Protein AF-A0A536QPN7-F1 (afdb_monomer)

pLDDT: mean 80.23, std 13.14, range [37.16, 93.56]

Mean predicted aligned error: 8.4 Å

Nearest PDB structures (foldseek):
  2i8d-assembly1_B  TM=7.248E-01  e=3.003E-04  Lacticaseibacillus casei
  2oc6-assembly2_B  TM=7.639E-01  e=1.437E-03  Bacillus subtilis
  2kl4-assembly1_A  TM=8.973E-01  e=5.919E-02  Halalkalibacterium halodurans
  2joi-assembly1_A  TM=4.613E-01  e=2.438E+00  Thermoplasma acidophilum
  1wdt-assembly1_A  TM=2.535E-01  e=4.997E+00  Thermus thermophilus

Foldseek 3Di:
DDDDPDPQDFFPVSQLVVDDPVCSVVVVVLVVLLCVLCVQWDWGADPSWTFTDHPRDTAKTWHDDPPDIDIDGDDDVSVVSSVVSVVVVVVVVVVVD

Secondary structure (DSSP, 8-state):
---------SSHHHHHHHS-HHHHHHHHHHHHHHHHH-TTPEEEEETTEEEEEETTEEEEEEEE-SSSEEEEES-HHHHHHHHHHHHHHHHHHHTT-

Sequence (97 aa):
MERAPTKAPATIDEYLTRVSPRFRSQLRGLRRTIRQAAPRATESISYGIPTFKQDDARLIYFSAAKNHVAIHMVRKALLTRIVKARLAEIRSKTKRR

Solvent-accessible surface area (backbone atoms only — not comparable to full-atom values): 5802 Å² total; per-residue (Å²): 135,86,78,73,88,73,71,71,45,80,40,55,69,57,44,45,71,73,40,57,76,85,52,34,61,55,52,51,50,48,52,53,50,48,44,70,67,38,72,82,44,42,84,43,52,56,98,66,33,35,30,32,35,42,92,95,38,67,42,40,37,48,49,78,55,101,90,48,77,48,75,49,76,69,44,74,75,57,49,56,50,43,52,51,52,51,52,51,55,51,53,58,59,60,71,74,106

Radius of gyration: 14.74 Å; Cα contacts (8 Å, |Δi|>4): 104; chains: 1; bounding box: 40×22×46 Å

Structure (mmCIF, N/CA/C/O backbone):
data_AF-A0A536QPN7-F1
#
_entry.id   AF-A0A536QPN7-F1
#
loop_
_atom_site.group_PDB
_atom_site.id
_atom_site.type_symbol
_atom_site.label_atom_id
_atom_site.label_alt_id
_atom_site.label_comp_id
_atom_site.label_asym_id
_atom_site.label_entity_id
_atom_site.label_seq_id
_atom_site.pdbx_PDB_ins_code
_atom_site.Cartn_x
_atom_site.Cartn_y
_atom_site.Cartn_z
_atom_site.occupancy
_atom_site.B_iso_or_equiv
_atom_site.auth_seq_id
_atom_site.auth_comp_id
_atom_site.auth_asym_id
_atom_site.auth_atom_id
_atom_site.pdbx_PDB_model_num
ATOM 1 N N . MET A 1 1 ? 9.042 -5.383 -29.634 1.00 39.06 1 MET A N 1
ATOM 2 C CA . MET A 1 1 ? 8.973 -6.147 -28.369 1.00 39.06 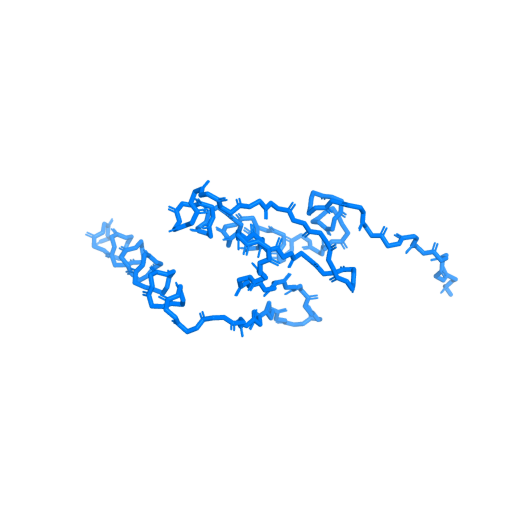1 MET A CA 1
ATOM 3 C C . MET A 1 1 ? 7.522 -6.201 -27.932 1.00 39.06 1 MET A C 1
ATOM 5 O O . MET A 1 1 ? 6.992 -5.221 -27.421 1.00 39.06 1 MET A O 1
ATOM 9 N N . GLU A 1 2 ? 6.876 -7.315 -28.243 1.00 37.16 2 GLU A N 1
ATOM 10 C CA . GLU A 1 2 ? 5.467 -7.590 -27.977 1.00 37.16 2 GLU A CA 1
ATOM 11 C C . GLU A 1 2 ? 5.229 -7.700 -26.466 1.00 37.16 2 GLU A C 1
ATOM 13 O O . GLU A 1 2 ? 5.868 -8.496 -25.779 1.00 37.16 2 GLU A O 1
ATOM 18 N N . ARG A 1 3 ? 4.354 -6.859 -25.909 1.00 43.88 3 ARG A N 1
ATOM 19 C CA . ARG A 1 3 ? 3.898 -7.011 -24.524 1.00 43.88 3 ARG A CA 1
ATOM 20 C C . ARG A 1 3 ? 2.680 -7.922 -24.546 1.00 43.88 3 ARG A C 1
ATOM 22 O O . ARG A 1 3 ? 1.590 -7.463 -24.868 1.00 43.88 3 ARG A O 1
ATOM 29 N N . ALA A 1 4 ? 2.869 -9.190 -24.188 1.00 47.16 4 ALA A N 1
ATOM 30 C CA . ALA A 1 4 ? 1.764 -10.110 -23.938 1.00 47.16 4 ALA A CA 1
ATOM 31 C C . ALA A 1 4 ? 0.751 -9.478 -22.956 1.00 47.16 4 ALA A C 1
ATOM 33 O O . ALA A 1 4 ? 1.179 -8.788 -22.015 1.00 47.16 4 ALA A O 1
ATOM 34 N N . PRO A 1 5 ? -0.568 -9.701 -23.128 1.00 46.91 5 PRO A N 1
ATOM 35 C CA . PRO A 1 5 ? -1.580 -9.193 -22.212 1.00 46.91 5 PRO A CA 1
ATOM 36 C C . PRO A 1 5 ? -1.383 -9.875 -20.857 1.00 46.91 5 PRO A C 1
ATOM 38 O O . PRO A 1 5 ? -1.822 -10.995 -20.608 1.00 46.91 5 PRO A O 1
ATOM 41 N N . THR A 1 6 ? -0.640 -9.223 -19.969 1.00 63.62 6 THR A N 1
ATOM 42 C CA . THR A 1 6 ? -0.314 -9.776 -18.659 1.00 63.62 6 THR A CA 1
ATOM 43 C C . THR A 1 6 ? -1.540 -9.582 -17.784 1.00 63.62 6 THR A C 1
ATOM 45 O O . THR A 1 6 ? -1.779 -8.489 -17.271 1.00 63.62 6 THR A O 1
ATOM 48 N N . LYS A 1 7 ? -2.339 -10.650 -17.654 1.00 77.69 7 LYS A N 1
ATOM 49 C CA . LYS A 1 7 ? -3.511 -10.749 -16.771 1.00 77.69 7 LYS A CA 1
ATOM 50 C C . LYS A 1 7 ? -3.265 -9.990 -15.468 1.00 77.69 7 LYS A C 1
ATOM 52 O O . LYS A 1 7 ? -2.187 -10.131 -14.887 1.00 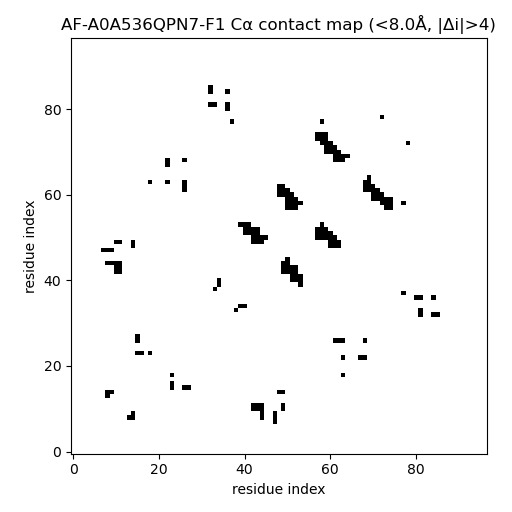77.69 7 LYS A O 1
ATOM 57 N N . ALA A 1 8 ? -4.222 -9.175 -15.024 1.00 82.00 8 ALA A N 1
ATOM 58 C CA . ALA A 1 8 ? -4.075 -8.394 -13.795 1.00 82.00 8 ALA A CA 1
ATOM 59 C C . ALA A 1 8 ? -3.676 -9.305 -12.614 1.00 82.00 8 ALA A C 1
ATOM 61 O O . ALA A 1 8 ? -4.182 -10.426 -12.533 1.00 82.00 8 ALA A O 1
ATOM 62 N N . PRO A 1 9 ? -2.757 -8.865 -11.733 1.00 87.06 9 PRO A N 1
ATOM 63 C CA . PRO A 1 9 ? -2.328 -9.683 -10.608 1.00 87.06 9 PRO A CA 1
ATOM 64 C C . PRO A 1 9 ? -3.512 -9.947 -9.677 1.00 87.06 9 PRO A C 1
ATOM 66 O O . PRO A 1 9 ? -4.274 -9.031 -9.368 1.00 87.06 9 PRO A O 1
ATOM 69 N N . ALA A 1 10 ? -3.659 -11.187 -9.224 1.00 89.06 10 ALA A N 1
ATOM 70 C CA . ALA A 1 10 ? -4.705 -11.578 -8.285 1.00 89.06 10 ALA A CA 1
ATOM 71 C C . ALA A 1 10 ? -4.298 -11.302 -6.830 1.00 89.06 10 ALA A C 1
ATOM 73 O O . ALA A 1 10 ? -5.152 -11.112 -5.966 1.00 89.06 10 ALA A O 1
ATOM 74 N N . THR A 1 11 ? -2.990 -11.258 -6.551 1.00 92.69 11 THR A N 1
ATOM 75 C CA . THR A 1 11 ? -2.446 -11.088 -5.198 1.00 92.69 11 THR A CA 1
ATOM 76 C C . THR A 1 11 ? -1.348 -10.029 -5.141 1.00 92.69 11 THR A C 1
ATOM 78 O O . THR A 1 11 ? -0.725 -9.674 -6.145 1.00 92.69 11 THR A O 1
ATOM 81 N N . ILE A 1 12 ? -1.081 -9.522 -3.932 1.00 92.31 12 ILE A N 1
ATOM 82 C CA . ILE A 1 12 ? 0.020 -8.576 -3.696 1.00 92.31 12 ILE A CA 1
ATOM 83 C C . ILE A 1 12 ? 1.369 -9.238 -3.993 1.00 92.31 12 ILE A C 1
ATOM 85 O O . ILE A 1 12 ? 2.257 -8.587 -4.536 1.00 92.31 12 ILE A O 1
ATOM 89 N N . ASP A 1 13 ? 1.528 -10.525 -3.686 1.00 92.62 13 ASP A N 1
ATOM 90 C CA . ASP A 1 13 ? 2.747 -11.270 -4.000 1.00 92.62 13 ASP A CA 1
ATOM 91 C C . ASP A 1 13 ? 2.994 -11.338 -5.511 1.00 92.62 13 ASP A C 1
ATOM 93 O O . ASP A 1 13 ? 4.093 -11.023 -5.965 1.00 92.62 13 ASP A O 1
ATOM 97 N N . GLU A 1 14 ? 1.956 -11.617 -6.302 1.00 91.06 14 GLU A N 1
ATOM 98 C CA . GLU A 1 14 ? 2.037 -11.600 -7.765 1.00 91.06 14 GLU A CA 1
ATOM 99 C C . GLU A 1 14 ? 2.311 -10.196 -8.326 1.00 91.06 14 GLU A C 1
ATOM 101 O O . GLU A 1 14 ? 3.052 -10.033 -9.295 1.00 91.06 14 GLU A O 1
ATOM 106 N N . TYR A 1 15 ? 1.771 -9.146 -7.705 1.00 92.56 15 TYR A N 1
ATOM 107 C CA . TYR A 1 15 ? 2.150 -7.780 -8.058 1.00 92.56 15 TYR A CA 1
ATOM 108 C C . TYR A 1 15 ? 3.643 -7.531 -7.782 1.00 92.56 15 TYR A C 1
ATOM 110 O O . TYR A 1 15 ? 4.357 -6.988 -8.625 1.00 92.56 15 TYR A O 1
ATOM 118 N N . LEU A 1 16 ? 4.152 -7.962 -6.623 1.00 91.12 16 LEU A N 1
ATOM 119 C CA . LEU A 1 16 ? 5.542 -7.747 -6.215 1.00 91.12 16 LEU A CA 1
ATOM 120 C C . LEU A 1 16 ? 6.552 -8.490 -7.099 1.00 91.12 16 LEU A C 1
ATOM 122 O O . LEU A 1 16 ? 7.650 -7.964 -7.302 1.00 91.12 16 LEU A O 1
ATOM 126 N N . THR A 1 17 ? 6.223 -9.668 -7.642 1.00 90.69 17 THR A N 1
ATOM 127 C CA . THR A 1 17 ? 7.107 -10.375 -8.591 1.00 90.69 17 THR A CA 1
ATOM 128 C C . THR A 1 17 ? 7.293 -9.584 -9.885 1.00 90.69 17 THR A C 1
ATOM 130 O O . THR A 1 17 ? 8.400 -9.544 -10.420 1.00 90.69 17 THR A O 1
ATOM 133 N N . ARG A 1 18 ? 6.252 -8.872 -10.328 1.00 88.62 18 ARG A N 1
ATOM 134 C CA . ARG A 1 18 ? 6.247 -8.053 -11.552 1.00 88.62 18 ARG A CA 1
ATOM 135 C C . ARG A 1 18 ? 6.917 -6.688 -11.383 1.00 88.62 18 ARG A C 1
ATOM 137 O O . ARG A 1 18 ? 7.314 -6.070 -12.367 1.00 88.62 18 ARG A O 1
ATOM 144 N N . VAL A 1 19 ? 7.059 -6.204 -10.150 1.00 87.81 19 VAL A N 1
ATOM 145 C CA . VAL A 1 19 ? 7.769 -4.951 -9.855 1.00 87.81 19 VAL A CA 1
ATOM 146 C C . VAL A 1 19 ? 9.280 -5.149 -9.972 1.00 87.81 19 VAL A C 1
ATOM 148 O O . VAL A 1 19 ? 9.815 -6.196 -9.598 1.00 87.81 19 VAL A O 1
ATOM 151 N N . SER A 1 20 ? 9.983 -4.118 -10.452 1.00 85.69 20 SER A N 1
ATOM 152 C CA . SER A 1 20 ? 11.441 -4.132 -10.548 1.00 85.69 20 SER A CA 1
ATOM 153 C C . SER A 1 20 ? 12.100 -4.377 -9.176 1.00 85.69 20 SER A C 1
ATOM 155 O O . SER A 1 20 ? 11.600 -3.912 -8.143 1.00 85.69 20 SER A O 1
ATOM 157 N N . PRO A 1 21 ? 13.252 -5.072 -9.127 1.00 84.88 21 PRO A N 1
ATOM 158 C CA . PRO A 1 21 ? 13.916 -5.408 -7.865 1.00 84.88 21 PRO A CA 1
ATOM 159 C C . PRO A 1 21 ? 14.175 -4.197 -6.957 1.00 84.88 21 PRO A C 1
ATOM 161 O O . PRO A 1 21 ? 14.034 -4.309 -5.738 1.00 84.88 21 PRO A O 1
ATOM 164 N N . ARG A 1 22 ? 14.466 -3.032 -7.559 1.00 84.38 22 ARG A N 1
ATOM 165 C CA . ARG A 1 22 ? 14.703 -1.754 -6.869 1.00 84.38 22 ARG A CA 1
ATOM 166 C C . ARG A 1 22 ? 13.555 -1.365 -5.935 1.00 84.38 22 ARG A C 1
ATOM 168 O O . ARG A 1 22 ? 13.808 -0.990 -4.795 1.00 84.38 22 ARG A O 1
ATOM 175 N N . PHE A 1 23 ? 12.308 -1.471 -6.395 1.00 87.38 23 PHE A N 1
ATOM 176 C CA . PHE A 1 23 ? 11.135 -1.057 -5.615 1.00 87.38 23 PHE A CA 1
ATOM 177 C C . PHE A 1 23 ? 10.534 -2.202 -4.797 1.00 87.38 23 PHE A C 1
ATOM 179 O O . PHE A 1 23 ? 9.848 -1.963 -3.803 1.00 87.38 23 PHE A O 1
ATOM 186 N N . ARG A 1 24 ? 10.813 -3.460 -5.159 1.00 90.31 24 ARG A N 1
ATOM 187 C CA . ARG A 1 24 ? 10.250 -4.639 -4.487 1.00 90.31 24 ARG A CA 1
ATOM 188 C C . ARG A 1 24 ? 10.578 -4.682 -2.991 1.00 90.31 24 ARG A C 1
ATOM 190 O O . ARG A 1 24 ? 9.710 -5.003 -2.182 1.00 90.31 24 ARG A O 1
ATOM 197 N N . SER A 1 25 ? 11.809 -4.341 -2.603 1.00 88.12 25 SER A N 1
ATOM 198 C CA . SER A 1 25 ? 12.216 -4.284 -1.188 1.00 88.12 25 SER A CA 1
ATOM 199 C C . SER A 1 25 ? 11.456 -3.203 -0.413 1.00 88.12 25 SER A C 1
ATOM 201 O O . SER A 1 25 ? 10.982 -3.456 0.695 1.00 88.12 25 SER A O 1
ATOM 203 N N . GLN A 1 26 ? 11.275 -2.031 -1.023 1.00 88.31 26 GLN A N 1
ATOM 204 C CA . GLN A 1 26 ? 10.563 -0.900 -0.434 1.00 88.31 26 GLN A CA 1
ATOM 205 C C . GLN A 1 26 ? 9.072 -1.211 -0.261 1.00 88.31 26 GLN A C 1
ATOM 207 O O . GLN A 1 26 ? 8.531 -0.997 0.823 1.00 88.31 26 GLN A O 1
ATOM 212 N N . LEU A 1 27 ? 8.425 -1.791 -1.278 1.00 90.25 27 LEU A N 1
ATOM 213 C CA . LEU A 1 27 ? 7.016 -2.189 -1.207 1.00 90.25 27 LEU A CA 1
ATOM 214 C C . LEU A 1 27 ? 6.777 -3.315 -0.192 1.00 90.25 27 LEU A C 1
ATOM 216 O O . LEU A 1 27 ? 5.777 -3.282 0.520 1.00 90.25 27 LEU A O 1
ATOM 220 N N . ARG A 1 28 ? 7.701 -4.281 -0.060 1.00 92.31 28 ARG A N 1
ATOM 221 C CA . ARG A 1 28 ? 7.637 -5.286 1.020 1.00 92.31 28 ARG A CA 1
ATOM 222 C C . ARG A 1 28 ? 7.722 -4.643 2.400 1.00 92.31 28 ARG A C 1
ATOM 224 O O . ARG A 1 28 ? 6.962 -5.012 3.293 1.00 92.31 28 ARG A O 1
ATOM 231 N N . GLY A 1 29 ? 8.625 -3.676 2.566 1.00 89.69 29 GLY A N 1
ATOM 232 C CA . GLY A 1 29 ? 8.723 -2.892 3.795 1.00 89.69 29 GLY A CA 1
ATOM 233 C C . GLY A 1 29 ? 7.407 -2.183 4.108 1.00 89.69 29 GLY A C 1
ATOM 234 O O . GLY A 1 29 ? 6.893 -2.309 5.215 1.00 89.69 29 GLY A O 1
ATOM 235 N N . LEU A 1 30 ? 6.814 -1.529 3.107 1.00 88.31 30 LEU A N 1
ATOM 236 C CA . LEU A 1 30 ? 5.538 -0.837 3.250 1.00 88.31 30 LEU A CA 1
ATOM 237 C C . LEU A 1 30 ? 4.389 -1.794 3.607 1.00 88.31 30 LEU A C 1
ATOM 239 O O . LEU A 1 30 ? 3.658 -1.517 4.555 1.00 88.31 30 LEU A O 1
ATOM 243 N N . ARG A 1 31 ? 4.270 -2.945 2.926 1.00 91.44 31 ARG A N 1
ATOM 244 C CA . ARG A 1 31 ? 3.290 -4.004 3.247 1.00 91.44 31 ARG A CA 1
ATOM 245 C C . ARG A 1 31 ? 3.394 -4.422 4.714 1.00 91.44 31 ARG A C 1
ATOM 247 O O . ARG A 1 31 ? 2.383 -4.463 5.411 1.00 91.44 31 ARG A O 1
ATOM 254 N N . ARG A 1 32 ? 4.615 -4.669 5.205 1.00 91.06 32 ARG A N 1
ATOM 255 C CA . ARG A 1 32 ? 4.861 -5.024 6.612 1.00 91.06 32 ARG A CA 1
ATOM 256 C C . ARG A 1 32 ? 4.431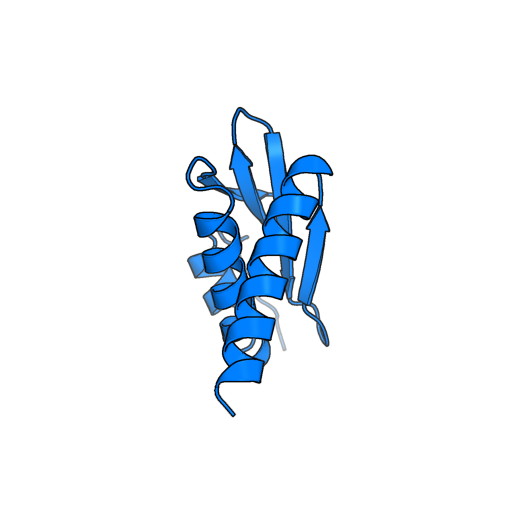 -3.908 7.563 1.00 91.06 32 ARG A C 1
ATOM 258 O O . ARG A 1 32 ? 3.733 -4.187 8.533 1.00 91.06 32 ARG A O 1
ATOM 265 N N . THR A 1 33 ? 4.816 -2.662 7.289 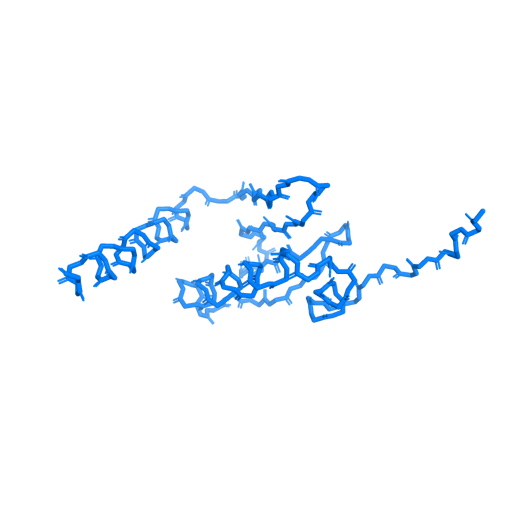1.00 88.12 33 THR A N 1
ATOM 266 C CA . THR A 1 33 ? 4.452 -1.513 8.131 1.00 88.12 33 THR A CA 1
ATOM 267 C C . THR A 1 33 ? 2.937 -1.312 8.187 1.00 88.12 33 THR A C 1
ATOM 269 O O . THR A 1 33 ? 2.395 -1.096 9.269 1.00 88.12 33 THR A O 1
ATOM 272 N N . ILE A 1 34 ? 2.235 -1.422 7.054 1.00 85.56 34 ILE A N 1
ATOM 273 C CA . ILE A 1 34 ? 0.771 -1.294 7.011 1.00 85.56 34 ILE A CA 1
ATOM 274 C C . ILE A 1 34 ? 0.118 -2.406 7.833 1.00 85.56 34 ILE A C 1
ATOM 276 O O . ILE A 1 34 ? -0.735 -2.118 8.668 1.00 85.56 34 ILE A O 1
ATOM 280 N N . ARG A 1 35 ? 0.565 -3.655 7.664 1.00 88.62 35 ARG A N 1
ATOM 281 C CA . ARG A 1 35 ? 0.039 -4.807 8.405 1.00 88.62 35 ARG A CA 1
ATOM 282 C C . ARG A 1 35 ? 0.262 -4.689 9.916 1.00 88.62 35 ARG A C 1
ATOM 284 O O . ARG A 1 35 ? -0.609 -5.059 10.690 1.00 88.62 35 ARG A O 1
ATOM 291 N N . GLN A 1 36 ? 1.389 -4.121 10.346 1.00 87.12 36 GLN A N 1
ATOM 292 C CA . GLN A 1 36 ? 1.636 -3.819 11.762 1.00 87.12 36 GLN A CA 1
ATOM 293 C C . GLN A 1 36 ? 0.743 -2.684 12.285 1.00 87.12 36 GLN A C 1
ATOM 295 O O . GLN A 1 36 ? 0.252 -2.748 13.409 1.00 87.12 36 GLN A O 1
ATOM 300 N N . ALA A 1 37 ? 0.518 -1.640 11.484 1.00 83.69 37 ALA A N 1
ATOM 301 C CA . ALA A 1 37 ? -0.298 -0.494 11.886 1.00 83.69 37 ALA A CA 1
ATOM 302 C C . ALA A 1 37 ? -1.809 -0.805 11.910 1.00 83.69 37 ALA A C 1
ATOM 304 O O . ALA A 1 37 ? -2.537 -0.242 12.742 1.00 83.69 37 ALA A O 1
ATOM 305 N N . ALA A 1 38 ? -2.260 -1.686 11.011 1.00 84.19 38 ALA A N 1
ATOM 306 C CA . ALA A 1 38 ? -3.638 -2.134 10.826 1.00 84.19 38 ALA A CA 1
ATOM 307 C C . ALA A 1 38 ? -3.712 -3.675 10.733 1.00 84.19 38 ALA A C 1
ATOM 309 O O . ALA A 1 38 ? -3.939 -4.219 9.653 1.00 84.19 38 ALA A O 1
ATOM 310 N N . PRO A 1 39 ? -3.558 -4.398 11.857 1.00 86.44 39 PRO A N 1
ATOM 311 C CA . PRO A 1 39 ? -3.535 -5.866 11.867 1.00 86.44 39 PRO A CA 1
ATOM 312 C C . PRO A 1 39 ? -4.868 -6.513 11.473 1.00 86.44 39 PRO A C 1
ATOM 314 O O . PRO A 1 39 ? -4.889 -7.673 11.081 1.00 86.44 39 PRO A O 1
ATOM 317 N N . ARG A 1 40 ? -5.976 -5.765 11.555 1.00 87.31 40 ARG A N 1
ATOM 318 C CA . ARG A 1 40 ? -7.309 -6.210 11.121 1.00 87.31 40 ARG A CA 1
ATOM 319 C C . ARG A 1 40 ? -7.551 -6.009 9.622 1.00 87.31 40 ARG A C 1
ATOM 321 O O . ARG A 1 40 ? -8.574 -6.449 9.111 1.00 87.31 40 ARG A O 1
ATOM 328 N N . ALA A 1 41 ? -6.651 -5.320 8.921 1.00 88.94 41 ALA A N 1
ATOM 329 C CA . ALA A 1 41 ? -6.804 -5.084 7.497 1.00 88.94 41 ALA A CA 1
ATOM 330 C C . ALA A 1 41 ? -6.400 -6.320 6.684 1.00 88.94 41 ALA A C 1
ATOM 332 O O . ALA A 1 41 ? -5.366 -6.941 6.922 1.00 88.94 41 ALA A O 1
ATOM 333 N N . THR A 1 42 ? -7.209 -6.628 5.680 1.00 91.50 42 THR A N 1
ATOM 334 C CA . THR A 1 42 ? -6.991 -7.700 4.710 1.00 91.50 42 THR A CA 1
ATOM 335 C C . THR A 1 42 ? -6.300 -7.160 3.466 1.00 91.50 42 THR A C 1
ATOM 337 O O . THR A 1 42 ? -6.525 -6.022 3.044 1.00 91.50 42 THR A O 1
ATOM 340 N N . GLU A 1 43 ? -5.428 -7.975 2.887 1.00 93.31 43 GLU A N 1
ATOM 341 C CA . GLU A 1 43 ? -4.738 -7.670 1.638 1.00 93.31 43 GLU A CA 1
ATOM 342 C C . GLU A 1 43 ? -5.663 -7.941 0.449 1.00 93.31 43 GLU A C 1
ATOM 344 O O . GLU A 1 43 ? -6.357 -8.953 0.408 1.00 93.31 43 GLU A O 1
ATOM 349 N N . SER A 1 44 ? -5.680 -7.038 -0.528 1.00 92.50 44 SER A N 1
ATOM 350 C CA . SER A 1 44 ? -6.510 -7.168 -1.724 1.00 92.50 44 SER A CA 1
ATOM 351 C C . SER A 1 44 ? -5.849 -6.484 -2.923 1.00 92.50 44 SER A C 1
ATOM 353 O O . SER A 1 44 ? -4.933 -5.673 -2.768 1.00 92.50 44 SER A O 1
ATOM 355 N N . ILE A 1 45 ? -6.319 -6.800 -4.128 1.00 91.75 45 ILE A N 1
ATOM 356 C CA . ILE A 1 45 ? -5.992 -6.075 -5.356 1.00 91.75 45 ILE A CA 1
ATOM 357 C C . ILE A 1 45 ? -7.265 -5.388 -5.850 1.00 91.75 45 ILE A C 1
ATOM 359 O O . ILE A 1 45 ? -8.307 -6.019 -5.997 1.00 91.75 45 ILE A O 1
ATOM 363 N N . SER A 1 46 ? -7.182 -4.092 -6.141 1.00 89.56 46 SER A N 1
ATOM 364 C CA . SER A 1 46 ? -8.273 -3.336 -6.761 1.00 89.56 46 SER A CA 1
ATOM 365 C C . SER A 1 46 ? -7.679 -2.443 -7.843 1.00 89.56 46 SER A C 1
ATOM 367 O O . SER A 1 46 ? -6.661 -1.796 -7.616 1.00 89.56 46 SER A O 1
ATOM 369 N N . TYR A 1 47 ? -8.285 -2.443 -9.034 1.00 87.94 47 TYR A N 1
ATOM 370 C CA . TYR A 1 47 ? -7.736 -1.787 -10.234 1.00 87.94 47 TYR A CA 1
ATOM 371 C C . TYR A 1 47 ? -6.324 -2.272 -10.621 1.00 87.94 47 TYR A C 1
ATOM 373 O O . TYR A 1 47 ? -5.522 -1.514 -11.156 1.00 87.94 47 TYR A O 1
ATOM 381 N N . GLY A 1 48 ? -5.983 -3.527 -10.302 1.00 88.25 48 GLY A N 1
ATOM 382 C CA . GLY A 1 48 ? -4.633 -4.068 -10.511 1.00 88.25 48 GLY A CA 1
ATOM 383 C C . GLY A 1 48 ? -3.570 -3.513 -9.551 1.00 88.25 48 GLY A C 1
ATOM 384 O O . GLY A 1 48 ? -2.384 -3.779 -9.741 1.00 88.25 48 GLY A O 1
ATOM 385 N N . ILE A 1 49 ? -3.976 -2.758 -8.524 1.00 90.25 49 ILE A N 1
ATOM 386 C CA . ILE A 1 49 ? -3.086 -2.123 -7.550 1.00 90.25 49 ILE A CA 1
ATOM 387 C C . ILE A 1 49 ? -3.268 -2.776 -6.168 1.00 90.25 49 ILE A C 1
ATOM 389 O O . ILE A 1 49 ? -4.409 -2.958 -5.725 1.00 90.25 49 ILE A O 1
ATOM 393 N N . PRO A 1 50 ? -2.170 -3.092 -5.453 1.00 93.56 50 PRO A N 1
ATOM 394 C CA . PRO A 1 50 ? -2.209 -3.518 -4.060 1.00 93.56 50 PRO A CA 1
ATOM 395 C C . PRO A 1 50 ? -2.939 -2.538 -3.152 1.00 93.56 50 PRO A C 1
ATOM 397 O O . PRO A 1 50 ? -2.635 -1.342 -3.120 1.00 93.56 50 PRO A O 1
ATOM 400 N N . THR A 1 51 ? -3.874 -3.064 -2.368 1.00 92.69 51 THR A N 1
ATOM 401 C CA . THR A 1 51 ? -4.622 -2.304 -1.375 1.00 92.69 51 THR A CA 1
ATOM 402 C C . THR A 1 51 ? -4.841 -3.101 -0.096 1.00 92.69 51 THR A C 1
ATOM 404 O O . THR A 1 51 ? -4.766 -4.329 -0.079 1.00 92.69 51 THR A O 1
ATOM 407 N N . PHE A 1 52 ? -5.117 -2.381 0.988 1.00 90.19 52 PHE A N 1
ATOM 408 C CA . PHE A 1 52 ? -5.592 -2.962 2.237 1.00 90.19 52 PHE A CA 1
ATOM 409 C C . PHE A 1 52 ? -7.036 -2.538 2.493 1.00 90.19 52 PHE A C 1
ATOM 411 O O . PHE A 1 52 ? -7.366 -1.353 2.383 1.00 90.19 52 PHE A O 1
ATOM 418 N N . LYS A 1 53 ? -7.880 -3.499 2.865 1.00 87.88 53 LYS A N 1
ATOM 419 C CA . LYS A 1 53 ? -9.307 -3.320 3.148 1.00 87.88 53 LYS A CA 1
ATOM 420 C C . LYS A 1 53 ? -9.601 -3.715 4.594 1.00 87.88 53 LYS A C 1
ATOM 422 O O . LYS A 1 53 ? -9.148 -4.756 5.056 1.00 87.88 53 LYS A O 1
ATOM 427 N N . GLN A 1 54 ? -10.372 -2.904 5.306 1.00 85.81 54 GLN A N 1
ATOM 428 C CA . GLN A 1 54 ? -10.879 -3.233 6.640 1.00 85.81 54 GLN A CA 1
ATOM 429 C C . GLN A 1 54 ? -12.297 -2.682 6.766 1.00 85.81 54 GLN A C 1
ATOM 431 O O . GLN A 1 54 ? -12.530 -1.541 6.355 1.00 85.81 54 GLN A O 1
ATOM 436 N N . ASP A 1 55 ? -13.212 -3.480 7.321 1.00 82.94 55 ASP A N 1
ATOM 437 C CA . ASP A 1 55 ? -14.616 -3.102 7.540 1.00 82.94 55 ASP A CA 1
ATOM 438 C C . ASP A 1 55 ? -15.242 -2.527 6.256 1.00 82.94 55 ASP A C 1
ATOM 440 O O . ASP A 1 55 ? -15.645 -1.370 6.178 1.00 82.94 55 ASP A O 1
ATOM 444 N N . ASP A 1 56 ? -15.143 -3.309 5.185 1.00 78.50 56 ASP A N 1
ATOM 445 C CA . ASP A 1 56 ? -15.577 -2.998 3.823 1.00 78.50 56 ASP A CA 1
ATOM 446 C C . ASP A 1 56 ? -14.972 -1.800 3.081 1.00 78.50 56 ASP A C 1
ATOM 448 O O . ASP A 1 56 ? -15.131 -1.691 1.862 1.00 78.50 56 ASP A O 1
ATOM 452 N N . ALA A 1 57 ? -14.145 -0.985 3.732 1.00 82.00 57 ALA A N 1
ATOM 453 C CA . ALA A 1 57 ? -13.524 0.163 3.086 1.00 82.00 57 ALA A CA 1
ATOM 454 C C . ALA A 1 57 ? -12.010 0.021 2.889 1.00 82.00 57 ALA A C 1
ATOM 456 O O . ALA A 1 57 ? -11.259 -0.478 3.733 1.00 82.00 57 ALA A O 1
ATOM 457 N N . ARG A 1 58 ? -11.558 0.515 1.731 1.00 86.25 58 ARG A N 1
ATOM 458 C CA . ARG A 1 58 ? -10.141 0.603 1.372 1.00 86.25 58 ARG A CA 1
ATOM 459 C C . ARG A 1 58 ? -9.455 1.628 2.257 1.00 86.25 58 ARG A C 1
ATOM 461 O O . ARG A 1 58 ? -10.012 2.676 2.576 1.00 86.25 58 ARG A O 1
ATOM 468 N N . LEU A 1 59 ? -8.238 1.311 2.655 1.00 84.44 59 LEU A N 1
ATOM 469 C CA . LEU A 1 59 ? -7.445 2.131 3.558 1.00 84.44 59 LEU A CA 1
ATOM 470 C C . LEU A 1 59 ? -6.358 2.879 2.796 1.00 84.44 59 LEU A C 1
ATOM 472 O O . LEU A 1 59 ? -6.209 4.098 2.916 1.00 84.44 59 LEU A O 1
ATOM 476 N N . ILE A 1 60 ? -5.603 2.122 2.010 1.00 87.88 60 ILE A N 1
ATOM 477 C CA . ILE A 1 60 ? -4.398 2.577 1.338 1.00 87.88 60 ILE A CA 1
ATOM 478 C C . ILE A 1 60 ? -4.184 1.745 0.081 1.00 87.88 60 ILE A C 1
ATOM 480 O O . ILE A 1 60 ? -4.431 0.540 0.076 1.00 87.88 60 ILE A O 1
ATOM 484 N N . TYR A 1 61 ? -3.716 2.401 -0.966 1.00 90.19 61 TYR A N 1
ATOM 485 C CA . TYR A 1 61 ? -3.164 1.794 -2.163 1.00 90.19 61 TYR A CA 1
ATOM 486 C C . TYR A 1 61 ? -1.683 2.120 -2.231 1.00 90.19 61 TYR A C 1
ATOM 488 O O . TYR A 1 61 ? -1.268 3.216 -1.848 1.00 90.19 61 TYR A O 1
ATOM 496 N N . PHE A 1 62 ? -0.889 1.192 -2.741 1.00 90.56 62 PHE A N 1
ATOM 497 C CA . PHE A 1 62 ? 0.534 1.421 -2.937 1.00 90.56 62 PHE A CA 1
ATOM 498 C C . PHE A 1 62 ? 1.012 0.737 -4.213 1.00 90.56 62 PHE A C 1
ATOM 500 O O . PHE A 1 62 ? 0.649 -0.404 -4.492 1.00 90.56 62 PHE A O 1
ATOM 507 N N . SER A 1 63 ? 1.811 1.447 -5.005 1.00 89.81 63 SER A N 1
ATOM 508 C CA . SER A 1 63 ? 2.265 0.987 -6.317 1.00 89.81 63 SER A CA 1
ATOM 509 C C . SER A 1 63 ? 3.696 1.434 -6.611 1.00 89.81 63 SER A C 1
ATOM 511 O O . SER A 1 63 ? 4.206 2.386 -6.019 1.00 89.81 63 SER A O 1
ATOM 513 N N . ALA A 1 64 ? 4.365 0.735 -7.525 1.00 88.94 64 ALA A N 1
ATOM 514 C CA . ALA A 1 64 ? 5.615 1.194 -8.117 1.00 88.94 64 ALA A CA 1
ATOM 515 C C . ALA A 1 64 ? 5.343 1.862 -9.469 1.00 88.94 64 ALA A C 1
ATOM 517 O O . ALA A 1 64 ? 4.733 1.266 -10.356 1.00 88.94 64 ALA A O 1
ATOM 518 N N . ALA A 1 65 ? 5.843 3.084 -9.624 1.00 82.19 65 ALA A N 1
ATOM 519 C CA . ALA A 1 65 ? 5.953 3.788 -10.893 1.00 82.19 65 ALA A CA 1
ATOM 520 C C . ALA A 1 65 ? 7.379 3.647 -11.458 1.00 82.19 65 ALA A C 1
ATOM 522 O O . ALA A 1 65 ? 8.243 3.007 -10.858 1.00 82.19 65 ALA A O 1
ATOM 523 N N . LYS A 1 66 ? 7.652 4.275 -12.612 1.00 77.69 66 LYS A N 1
ATOM 524 C CA . LYS A 1 66 ? 8.965 4.195 -13.286 1.00 77.69 66 LYS A CA 1
ATOM 525 C C . LYS A 1 66 ? 10.133 4.582 -12.365 1.00 77.69 66 LYS A C 1
ATOM 527 O O . LYS A 1 66 ? 11.140 3.885 -12.337 1.00 77.69 66 LYS A O 1
ATOM 532 N N . ASN A 1 67 ? 9.969 5.661 -11.596 1.00 82.75 67 ASN A N 1
ATOM 533 C CA . ASN A 1 67 ? 11.045 6.268 -10.802 1.00 82.75 67 ASN A CA 1
ATOM 534 C C . ASN A 1 67 ? 10.724 6.409 -9.305 1.00 82.75 67 ASN A C 1
ATOM 536 O O . ASN A 1 67 ? 11.583 6.847 -8.545 1.00 82.75 67 ASN A O 1
ATOM 540 N N . HIS A 1 68 ? 9.512 6.066 -8.867 1.00 82.81 68 HIS A N 1
ATOM 541 C CA . HIS A 1 68 ? 9.071 6.288 -7.489 1.00 82.81 68 HIS A CA 1
ATOM 542 C C . HIS A 1 68 ? 8.066 5.230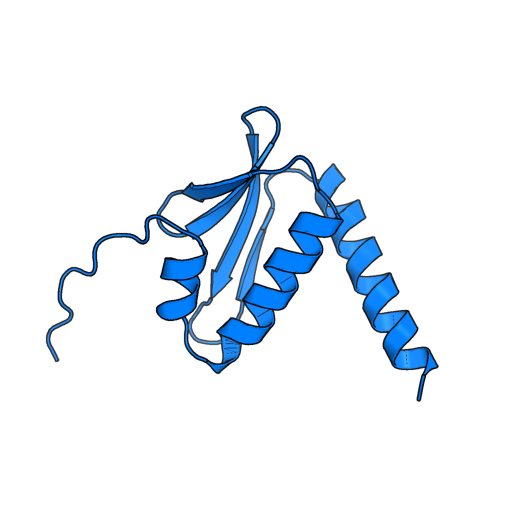 -7.027 1.00 82.81 68 HIS A C 1
ATOM 544 O O . HIS A 1 68 ? 7.469 4.521 -7.834 1.00 82.81 68 HIS A O 1
ATOM 550 N N . VAL A 1 69 ? 7.857 5.156 -5.713 1.00 86.00 69 VAL A N 1
ATOM 551 C CA . VAL A 1 69 ? 6.747 4.420 -5.097 1.00 86.00 69 VAL A CA 1
ATOM 552 C C . VAL A 1 69 ? 5.628 5.415 -4.814 1.00 86.00 69 VAL A C 1
ATOM 554 O O . VAL A 1 69 ? 5.865 6.422 -4.151 1.00 86.00 69 VAL A O 1
ATOM 557 N N . ALA A 1 70 ? 4.430 5.144 -5.324 1.00 85.00 70 ALA A N 1
ATOM 558 C CA . ALA A 1 70 ? 3.248 5.956 -5.077 1.00 85.00 70 ALA A CA 1
ATOM 559 C C . ALA A 1 70 ? 2.404 5.337 -3.958 1.00 85.00 70 ALA A C 1
ATOM 561 O O . ALA A 1 70 ? 2.269 4.115 -3.855 1.00 85.00 70 ALA A O 1
ATOM 562 N N . ILE A 1 71 ? 1.838 6.196 -3.112 1.00 85.38 71 ILE A N 1
ATOM 563 C CA . ILE A 1 71 ? 0.961 5.816 -2.006 1.00 85.38 71 ILE A CA 1
ATOM 564 C C . ILE A 1 71 ? -0.299 6.673 -2.105 1.00 85.38 71 ILE A C 1
ATOM 566 O O . ILE A 1 71 ? -0.218 7.895 -2.018 1.00 85.38 71 ILE A O 1
ATOM 570 N N . HIS A 1 72 ? -1.460 6.036 -2.256 1.00 83.62 72 HIS A N 1
ATOM 571 C CA . HIS A 1 72 ? -2.753 6.718 -2.307 1.00 83.62 72 HIS A CA 1
ATOM 572 C C . HIS A 1 72 ? -3.569 6.345 -1.077 1.00 83.62 72 HIS A C 1
ATOM 574 O O . HIS A 1 72 ? -3.755 5.172 -0.759 1.00 83.62 72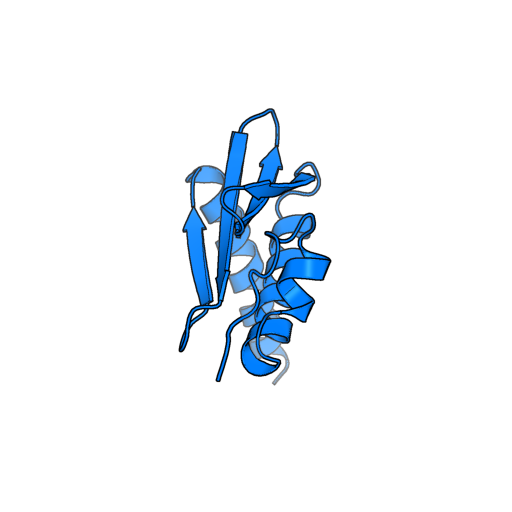 HIS A O 1
ATOM 580 N N . MET A 1 73 ? -4.041 7.353 -0.359 1.00 72.00 73 MET A N 1
ATOM 581 C CA . MET A 1 73 ? -4.631 7.193 0.967 1.00 72.00 73 MET A CA 1
ATOM 582 C C . MET A 1 73 ? -6.120 7.483 0.873 1.00 72.00 73 MET A C 1
ATOM 584 O O . MET A 1 73 ? -6.508 8.508 0.323 1.00 72.00 73 MET A O 1
ATOM 588 N N . VAL A 1 74 ? -6.940 6.601 1.437 1.00 69.19 74 VAL A N 1
ATOM 589 C CA . VAL A 1 74 ? -8.401 6.735 1.373 1.00 69.19 74 VAL A CA 1
ATOM 590 C C . VAL A 1 74 ? -8.972 7.222 2.710 1.00 69.19 74 VAL A C 1
ATOM 592 O O . VAL A 1 74 ? -10.014 7.867 2.731 1.00 69.19 74 VAL A O 1
ATOM 595 N N . ARG A 1 75 ? -8.280 6.987 3.844 1.00 68.12 75 ARG A N 1
ATOM 596 C CA . ARG A 1 75 ? -8.722 7.445 5.179 1.00 68.12 75 ARG A CA 1
ATOM 597 C C . ARG A 1 75 ? -7.616 8.145 5.985 1.00 68.12 75 ARG A C 1
ATOM 599 O O . ARG A 1 75 ? -6.569 7.563 6.269 1.00 68.12 75 ARG A O 1
ATOM 606 N N . LYS A 1 76 ? -7.889 9.382 6.428 1.00 64.75 76 LYS A N 1
ATOM 607 C CA . LYS A 1 76 ? -6.941 10.289 7.117 1.00 64.75 76 LYS A CA 1
ATOM 608 C C . LYS A 1 76 ? -6.469 9.773 8.489 1.00 64.75 76 LYS A C 1
ATOM 610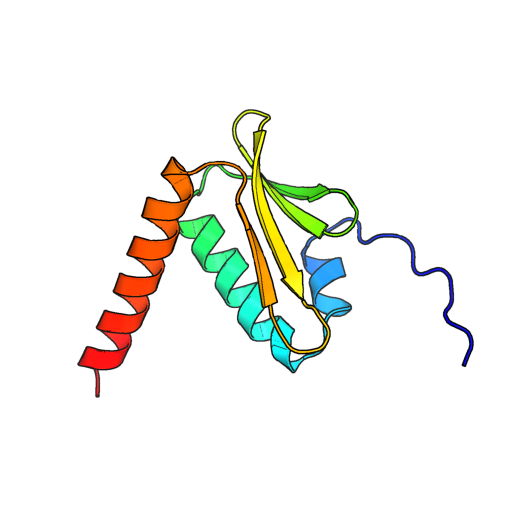 O O . LYS A 1 76 ? -5.299 9.911 8.822 1.00 64.75 76 LYS A O 1
ATOM 615 N N . ALA A 1 77 ? -7.343 9.125 9.265 1.00 66.00 77 ALA A N 1
ATOM 616 C CA . ALA A 1 77 ? -7.014 8.653 10.618 1.00 66.00 77 ALA A CA 1
ATOM 617 C C . ALA A 1 77 ? -5.946 7.542 10.637 1.00 66.00 77 ALA A C 1
ATOM 619 O O . ALA A 1 77 ? -5.080 7.504 11.513 1.00 66.00 77 ALA A O 1
ATOM 620 N N . LEU A 1 78 ? -5.964 6.649 9.642 1.00 65.81 78 LEU A N 1
ATOM 621 C CA . LEU A 1 78 ? -4.973 5.581 9.548 1.00 65.81 78 LEU A CA 1
ATOM 622 C C . LEU A 1 78 ? -3.595 6.112 9.137 1.00 65.81 78 LEU A C 1
ATOM 624 O O . LEU A 1 78 ? -2.577 5.620 9.628 1.00 65.81 78 LEU A O 1
ATOM 628 N N . LEU A 1 79 ? -3.558 7.142 8.287 1.00 67.06 79 LEU A N 1
ATOM 629 C CA . LEU A 1 79 ? -2.317 7.789 7.869 1.00 67.06 79 LEU A CA 1
ATOM 630 C C . LEU A 1 79 ? -1.495 8.240 9.074 1.00 67.06 79 LEU A C 1
ATOM 632 O O . LEU A 1 79 ? -0.300 7.965 9.147 1.00 67.06 79 LEU A O 1
ATOM 636 N N . THR A 1 80 ? -2.142 8.889 10.041 1.00 67.50 80 THR A N 1
ATOM 637 C CA . THR A 1 80 ? -1.468 9.377 11.243 1.00 67.50 80 THR A CA 1
ATOM 638 C C . THR A 1 80 ? -0.797 8.238 12.010 1.00 67.50 80 THR A C 1
ATOM 640 O O . THR A 1 80 ? 0.324 8.410 12.484 1.00 67.50 80 THR A O 1
ATOM 643 N N . ARG A 1 81 ? -1.421 7.054 12.090 1.00 69.31 81 ARG A N 1
ATOM 644 C CA . ARG A 1 81 ? -0.811 5.865 12.716 1.00 69.31 81 ARG A CA 1
ATOM 645 C C . ARG A 1 81 ? 0.363 5.322 11.904 1.00 69.31 81 ARG A C 1
ATOM 647 O O . ARG A 1 81 ? 1.423 5.093 12.481 1.00 69.31 81 ARG A O 1
ATOM 654 N N . ILE A 1 82 ? 0.204 5.153 10.590 1.00 69.50 82 ILE A N 1
ATOM 655 C CA . ILE A 1 82 ? 1.251 4.599 9.711 1.00 69.50 82 ILE A CA 1
ATOM 656 C C . ILE A 1 82 ? 2.489 5.505 9.698 1.00 69.50 82 ILE A C 1
ATOM 658 O O . ILE A 1 82 ? 3.607 5.029 9.895 1.00 69.50 82 ILE A O 1
ATOM 662 N N . VAL A 1 83 ? 2.298 6.815 9.517 1.00 75.00 83 VAL A N 1
ATOM 663 C CA . VAL A 1 83 ? 3.397 7.791 9.484 1.00 75.00 83 VAL A CA 1
ATOM 664 C C . VAL A 1 83 ? 4.109 7.833 10.831 1.00 75.00 83 VAL A C 1
ATOM 666 O O . VAL A 1 83 ? 5.335 7.746 10.870 1.00 75.00 83 VAL A O 1
ATOM 669 N N . LYS A 1 84 ? 3.371 7.877 11.950 1.00 74.56 84 LYS A N 1
ATOM 670 C CA . LYS A 1 84 ? 3.978 7.839 13.291 1.00 74.56 84 LYS A CA 1
ATOM 671 C C . LYS A 1 84 ? 4.789 6.560 13.522 1.00 74.56 84 LYS A C 1
ATOM 673 O O . LYS A 1 84 ? 5.905 6.655 14.031 1.00 74.56 84 LYS A O 1
ATOM 678 N N . ALA A 1 85 ? 4.275 5.397 13.114 1.00 75.25 85 ALA A N 1
ATOM 679 C CA . ALA A 1 85 ? 4.983 4.123 13.238 1.00 75.25 85 ALA A CA 1
ATOM 680 C C . ALA A 1 85 ? 6.287 4.109 12.420 1.00 75.25 85 ALA A C 1
ATOM 682 O O . ALA A 1 85 ? 7.341 3.745 12.941 1.00 75.25 85 ALA A O 1
ATOM 683 N N . ARG A 1 86 ? 6.254 4.587 11.168 1.00 76.00 86 ARG A N 1
ATOM 684 C CA . ARG A 1 86 ? 7.453 4.656 10.319 1.00 76.00 86 ARG A CA 1
ATOM 685 C C . ARG A 1 86 ? 8.482 5.659 10.836 1.00 76.00 86 ARG A C 1
ATOM 687 O O . ARG A 1 86 ? 9.672 5.360 10.838 1.00 76.00 86 ARG A O 1
ATOM 694 N N . LEU A 1 87 ? 8.039 6.825 11.306 1.00 76.44 87 LEU A N 1
ATOM 695 C CA . LEU A 1 87 ? 8.920 7.819 11.922 1.00 76.44 87 LEU A CA 1
ATOM 696 C C . LEU A 1 87 ? 9.576 7.281 13.198 1.00 76.44 87 LEU A C 1
ATOM 698 O O . LEU A 1 87 ? 10.746 7.559 13.445 1.00 76.44 87 LEU A O 1
ATOM 702 N N . ALA A 1 88 ? 8.857 6.496 14.005 1.00 76.31 88 ALA A N 1
ATOM 703 C CA . ALA A 1 88 ? 9.441 5.815 15.158 1.00 76.31 88 ALA A CA 1
ATOM 704 C C . ALA A 1 88 ? 10.520 4.797 14.740 1.00 76.31 88 ALA A C 1
ATOM 706 O O . ALA A 1 88 ? 11.590 4.780 15.343 1.00 76.31 88 ALA A O 1
ATOM 707 N N . GLU A 1 89 ? 10.285 4.018 13.678 1.00 76.12 89 GLU A N 1
ATOM 708 C CA . GLU A 1 89 ? 11.263 3.061 13.131 1.00 76.12 89 GLU A CA 1
ATOM 709 C C . GLU A 1 89 ? 12.518 3.748 12.562 1.00 76.12 89 GLU A C 1
ATOM 711 O O . GLU A 1 89 ? 13.633 3.260 12.732 1.00 76.12 89 GLU A O 1
ATOM 716 N N . ILE A 1 90 ? 12.359 4.890 11.886 1.00 76.38 90 ILE A N 1
ATOM 717 C CA . ILE A 1 90 ? 13.495 5.666 11.369 1.00 76.38 90 ILE A CA 1
ATOM 718 C C . ILE A 1 90 ? 14.301 6.244 12.535 1.00 76.38 90 ILE A C 1
ATOM 720 O O . ILE A 1 90 ? 15.512 6.053 12.590 1.00 76.38 90 ILE A O 1
ATOM 724 N N . ARG A 1 91 ? 13.636 6.876 13.512 1.00 72.88 91 ARG A N 1
ATOM 725 C CA . ARG A 1 91 ? 14.307 7.447 14.691 1.00 72.88 91 ARG A CA 1
ATOM 726 C C . ARG A 1 91 ? 15.073 6.400 15.500 1.00 72.88 91 ARG A C 1
ATOM 728 O O . ARG A 1 91 ? 16.167 6.693 15.974 1.00 72.88 91 ARG A O 1
ATOM 735 N N . SER A 1 92 ? 14.544 5.183 15.640 1.00 71.06 92 SER A N 1
ATOM 736 C CA . SER A 1 92 ? 15.236 4.111 16.365 1.00 71.06 92 SER A CA 1
ATOM 737 C C . SER A 1 92 ? 16.465 3.579 15.621 1.00 71.06 92 SER A C 1
ATOM 739 O O . SER A 1 92 ? 17.440 3.197 16.265 1.00 71.06 92 SER A O 1
ATOM 741 N N . LYS A 1 93 ? 16.460 3.602 14.282 1.00 66.62 93 LYS A N 1
ATOM 742 C CA . LYS A 1 93 ? 17.627 3.269 13.448 1.00 66.62 93 LYS A CA 1
ATOM 743 C C . LYS A 1 93 ? 18.684 4.375 13.444 1.00 66.62 93 LYS A C 1
ATOM 745 O O . LYS A 1 93 ? 19.867 4.059 13.428 1.00 66.62 93 LYS A O 1
ATOM 750 N N . THR A 1 94 ? 18.275 5.642 13.513 1.00 61.72 94 TH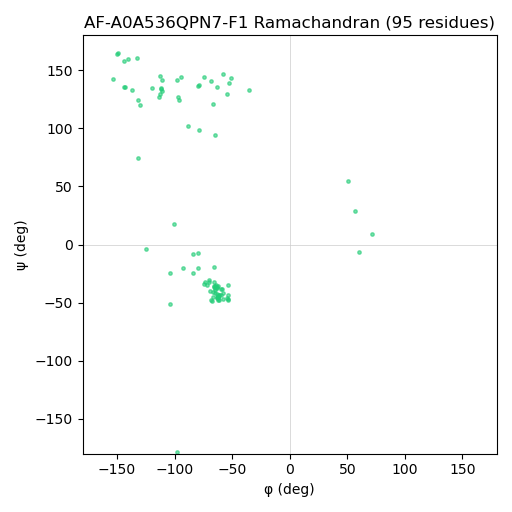R A N 1
ATOM 751 C CA . THR A 1 94 ? 19.196 6.788 13.605 1.00 61.72 94 THR A CA 1
ATOM 752 C C . THR A 1 94 ? 19.900 6.869 14.963 1.00 61.72 94 THR A C 1
ATOM 754 O O . THR A 1 94 ? 21.055 7.261 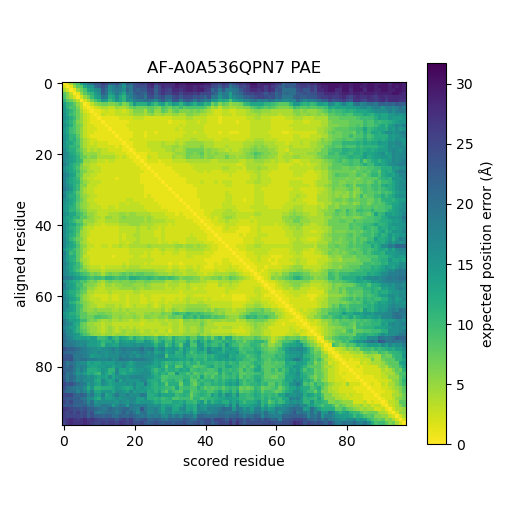15.005 1.00 61.72 94 THR A O 1
ATOM 757 N N . LYS A 1 95 ? 19.257 6.451 16.064 1.00 54.06 95 LYS A N 1
ATOM 758 C CA . LYS A 1 95 ? 19.851 6.472 17.420 1.00 54.06 95 LYS A CA 1
ATOM 759 C C . LYS A 1 95 ? 20.819 5.306 17.712 1.00 54.06 95 LYS A C 1
ATOM 761 O O . LYS A 1 95 ? 21.427 5.273 18.771 1.00 54.06 95 LYS A O 1
ATOM 766 N N . ARG A 1 96 ? 20.931 4.322 16.810 1.00 55.59 96 ARG A N 1
ATOM 767 C CA . ARG A 1 96 ? 21.859 3.174 16.920 1.00 55.59 96 ARG A CA 1
ATOM 768 C C . ARG A 1 96 ? 23.134 3.348 16.074 1.00 55.59 96 ARG A C 1
ATOM 770 O O . ARG A 1 96 ? 23.786 2.353 15.768 1.00 55.59 96 ARG A O 1
ATOM 777 N N . ARG A 1 97 ? 23.442 4.575 15.654 1.00 47.34 97 ARG A N 1
ATOM 778 C CA . ARG A 1 97 ? 24.696 4.950 14.996 1.00 47.34 97 ARG A CA 1
ATOM 779 C C . ARG A 1 97 ? 25.487 5.887 15.886 1.00 47.34 97 ARG A C 1
ATOM 781 O O . ARG A 1 97 ? 24.824 6.679 16.590 1.00 47.34 97 ARG A O 1
#